Protein AF-A0A482Z342-F1 (afdb_monomer)

Nearest PDB structures (foldseek):
  3pet-assembly1_A  TM=2.523E-01  e=9.037E-02  Bacteroides fragilis NCTC 9343
  4dn7-assembly1_B  TM=2.722E-01  e=3.681E+00  Methanosarcina mazei Go1
  3lyc-assembly5_J  TM=3.122E-01  e=9.006E+00  Parabacteroides distasonis ATCC 8503

Structure (mmCIF, N/CA/C/O backbone):
data_AF-A0A482Z342-F1
#
_entry.id   AF-A0A482Z342-F1
#
loop_
_atom_site.group_PDB
_atom_site.id
_atom_site.type_symbol
_atom_site.label_atom_id
_atom_site.label_alt_id
_atom_site.label_comp_id
_atom_site.label_asym_id
_atom_site.label_entity_id
_atom_site.label_seq_id
_atom_site.pdbx_PDB_ins_code
_atom_site.Cartn_x
_atom_site.Cartn_y
_atom_site.Cartn_z
_atom_site.occupancy
_atom_site.B_iso_or_equiv
_atom_site.auth_seq_id
_atom_site.auth_comp_id
_atom_site.auth_asym_id
_atom_site.auth_atom_id
_atom_site.pdbx_PDB_model_num
ATOM 1 N N . MET A 1 1 ? 16.300 18.663 -6.434 1.00 47.38 1 MET A N 1
ATOM 2 C CA . MET A 1 1 ? 15.828 18.373 -5.062 1.00 47.38 1 MET A CA 1
ATOM 3 C C . MET A 1 1 ? 14.753 17.299 -5.183 1.00 47.38 1 MET A C 1
ATOM 5 O O . MET A 1 1 ? 13.806 17.528 -5.922 1.00 47.38 1 MET A O 1
ATOM 9 N N . SER A 1 2 ? 14.923 16.105 -4.606 1.00 55.31 2 SER A N 1
ATOM 10 C CA . SER A 1 2 ? 13.875 15.070 -4.674 1.00 55.31 2 SER A CA 1
ATOM 11 C C . SER A 1 2 ? 12.757 15.420 -3.688 1.00 55.31 2 SER A C 1
ATOM 13 O O . SER A 1 2 ? 13.080 15.711 -2.533 1.00 55.31 2 SER A 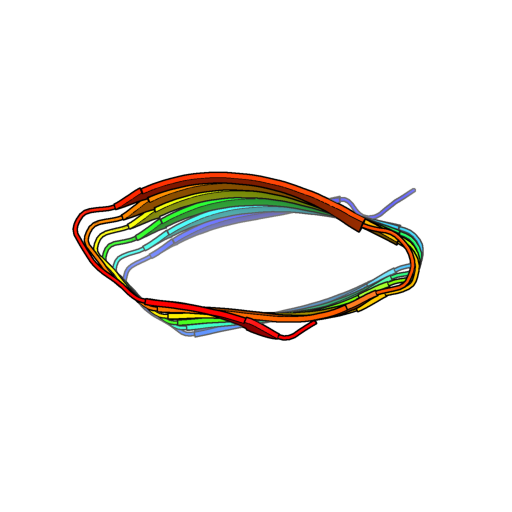O 1
ATOM 15 N N . PRO A 1 3 ? 11.475 15.403 -4.089 1.00 61.16 3 PRO A N 1
ATOM 16 C CA . PRO A 1 3 ? 10.383 15.628 -3.154 1.00 61.16 3 PRO A CA 1
ATOM 17 C C . PRO A 1 3 ? 10.401 14.548 -2.064 1.00 61.16 3 PRO A C 1
ATOM 19 O O . PRO A 1 3 ? 10.414 13.347 -2.352 1.00 61.16 3 PRO A O 1
ATOM 22 N N . LYS A 1 4 ? 10.431 14.992 -0.804 1.00 69.31 4 LYS A N 1
ATOM 23 C CA . LYS A 1 4 ? 10.265 14.137 0.372 1.00 69.31 4 LYS A CA 1
ATOM 24 C C . LYS A 1 4 ? 8.873 14.389 0.928 1.00 69.31 4 LYS A C 1
ATOM 26 O O . LYS A 1 4 ? 8.598 15.481 1.414 1.00 69.31 4 LYS A O 1
ATOM 31 N N . LEU A 1 5 ? 8.010 13.385 0.841 1.00 70.50 5 LEU A N 1
ATOM 32 C CA . LEU A 1 5 ? 6.695 13.427 1.466 1.00 70.50 5 LEU A CA 1
ATOM 33 C C . LEU A 1 5 ? 6.785 12.770 2.845 1.00 70.50 5 LEU A C 1
ATOM 35 O O . LEU A 1 5 ? 7.262 11.642 2.963 1.00 70.50 5 LEU A O 1
ATOM 39 N N . SER A 1 6 ? 6.325 13.468 3.877 1.00 77.75 6 SER A N 1
ATOM 40 C CA . SER A 1 6 ? 6.113 12.892 5.203 1.00 77.75 6 SER A CA 1
ATOM 41 C C . SER A 1 6 ? 4.663 13.123 5.584 1.00 77.75 6 SER A C 1
ATOM 43 O O . SER A 1 6 ? 4.236 14.273 5.649 1.00 77.75 6 SER A O 1
ATOM 45 N N . ILE A 1 7 ? 3.914 12.048 5.801 1.00 71.06 7 ILE A N 1
ATOM 46 C CA . ILE A 1 7 ? 2.535 12.113 6.290 1.00 71.06 7 ILE A CA 1
ATOM 47 C C . ILE A 1 7 ? 2.516 11.492 7.681 1.00 71.06 7 ILE A C 1
ATOM 49 O O . ILE A 1 7 ? 2.988 10.369 7.852 1.00 71.06 7 ILE A O 1
ATOM 53 N N . SER A 1 8 ? 1.969 12.235 8.641 1.00 75.12 8 SER A N 1
ATOM 54 C CA . SER A 1 8 ? 1.561 11.724 9.945 1.00 75.12 8 SER A CA 1
ATOM 55 C C . SER A 1 8 ? 0.093 12.072 10.127 1.00 75.12 8 SER A C 1
ATOM 57 O O . SER A 1 8 ? -0.254 13.246 10.006 1.00 75.12 8 SER A O 1
ATOM 59 N N . ASP A 1 9 ? -0.755 11.079 10.365 1.00 67.94 9 ASP A N 1
ATOM 60 C CA . ASP A 1 9 ? -2.189 11.289 10.566 1.00 67.94 9 ASP A CA 1
ATOM 61 C C . ASP A 1 9 ? -2.688 10.436 11.739 1.00 67.94 9 ASP A C 1
ATOM 63 O O . ASP A 1 9 ? -2.224 9.313 11.944 1.00 67.94 9 ASP A O 1
ATOM 67 N N . GLN A 1 10 ? -3.591 11.011 12.531 1.00 72.56 10 GLN A N 1
ATOM 68 C CA . GLN A 1 10 ? -4.232 10.379 13.683 1.00 72.56 10 GLN A CA 1
ATOM 69 C C . GLN A 1 10 ? -5.712 10.723 13.627 1.00 72.56 10 GLN A C 1
ATOM 71 O O . GLN A 1 10 ? -6.089 11.880 13.828 1.00 72.56 10 GLN A O 1
ATOM 76 N N . ARG A 1 11 ? -6.553 9.738 13.308 1.00 68.25 11 ARG A N 1
ATOM 77 C CA . ARG A 1 11 ? -7.991 9.974 13.163 1.00 68.25 11 ARG A CA 1
ATOM 78 C C . ARG A 1 11 ? -8.818 8.705 13.285 1.00 68.25 11 ARG A C 1
ATOM 80 O O . ARG A 1 11 ? -8.367 7.617 12.942 1.00 68.25 11 ARG A O 1
ATOM 87 N N . GLU A 1 12 ? -10.069 8.883 13.674 1.00 75.25 12 GLU A N 1
ATOM 88 C CA . GLU A 1 12 ? -11.097 7.850 13.619 1.00 75.25 12 GLU A CA 1
ATOM 89 C C . GLU A 1 12 ? -11.658 7.795 12.181 1.00 75.25 12 GLU A C 1
ATOM 91 O O . GLU A 1 12 ? -12.263 8.748 11.682 1.00 75.25 12 GLU A O 1
ATOM 96 N N . GLY A 1 13 ? -11.378 6.715 11.446 1.00 71.25 13 GLY A N 1
ATOM 97 C CA . GLY A 1 13 ? -11.907 6.489 10.097 1.00 71.25 13 GLY A CA 1
ATOM 98 C C . GLY A 1 13 ? -11.517 7.492 8.985 1.00 71.25 13 GLY A C 1
ATOM 99 O O . GLY A 1 13 ? -10.410 8.033 8.905 1.00 71.25 13 GLY A O 1
ATOM 100 N N . GLY A 1 14 ? -12.425 7.667 8.017 1.00 74.12 14 GLY A N 1
ATOM 101 C CA . GLY A 1 14 ? -12.293 8.589 6.876 1.00 74.12 14 GLY A CA 1
ATOM 102 C C . GLY A 1 14 ? -11.568 8.035 5.638 1.00 74.12 14 GLY A C 1
ATOM 103 O O . GLY A 1 14 ? -10.848 7.038 5.690 1.00 74.12 14 GLY A O 1
ATOM 104 N N . VAL A 1 15 ? -11.722 8.727 4.503 1.00 78.00 15 VAL A N 1
ATOM 105 C CA . VAL A 1 15 ? -11.102 8.361 3.214 1.00 78.00 15 VAL A CA 1
ATOM 106 C C . VAL A 1 15 ? -9.928 9.288 2.912 1.00 78.00 15 VAL A C 1
ATOM 108 O O . VAL A 1 15 ? -10.026 10.500 3.084 1.00 78.00 15 VAL A O 1
ATOM 111 N N . TYR A 1 16 ? -8.796 8.737 2.484 1.00 72.81 16 TYR A N 1
ATOM 112 C CA . TYR A 1 16 ? -7.642 9.509 2.039 1.00 72.81 16 TYR A CA 1
ATOM 113 C C . TYR A 1 16 ? -7.165 9.013 0.681 1.00 72.81 16 TYR A C 1
ATOM 115 O O . TYR A 1 16 ? -6.897 7.827 0.505 1.00 72.81 16 TYR A O 1
ATOM 123 N N . ASN A 1 17 ? -7.045 9.931 -0.274 1.00 80.06 17 ASN A N 1
ATOM 124 C CA . ASN A 1 17 ? -6.573 9.634 -1.618 1.00 80.06 17 ASN A CA 1
ATOM 125 C C . ASN A 1 17 ? -5.314 10.455 -1.889 1.00 80.06 17 ASN A C 1
ATOM 127 O O . ASN A 1 17 ? -5.333 11.676 -1.753 1.00 80.06 17 ASN A O 1
ATOM 131 N N . THR A 1 18 ? -4.228 9.798 -2.287 1.00 77.25 18 THR A N 1
ATOM 132 C CA . THR A 1 18 ? -2.985 10.467 -2.691 1.00 77.25 18 THR A CA 1
ATOM 133 C C . THR A 1 18 ? -2.618 10.108 -4.115 1.00 77.25 18 THR A C 1
ATOM 135 O O . THR A 1 18 ? -2.680 8.947 -4.517 1.00 77.25 18 THR A O 1
ATOM 138 N N . LYS A 1 19 ? -2.175 11.112 -4.872 1.00 81.19 19 LYS A N 1
ATOM 139 C CA . LYS A 1 19 ? -1.546 10.920 -6.175 1.00 81.19 19 LYS A CA 1
ATOM 140 C C . LYS A 1 19 ? -0.218 11.657 -6.205 1.00 81.19 19 LYS A C 1
ATOM 142 O O . LYS A 1 19 ? -0.170 12.844 -5.894 1.00 81.19 19 LYS A O 1
ATOM 147 N N . MET A 1 20 ? 0.847 10.966 -6.597 1.00 76.19 20 MET A N 1
ATOM 148 C CA . MET A 1 20 ? 2.176 11.562 -6.711 1.00 76.19 20 MET A CA 1
ATOM 149 C C . MET A 1 20 ? 2.856 11.171 -8.019 1.00 76.19 20 MET A C 1
ATOM 151 O O . MET A 1 20 ? 2.793 10.016 -8.437 1.00 76.19 20 MET A O 1
ATOM 155 N N . SER A 1 21 ? 3.529 12.144 -8.636 1.00 78.81 21 SER A N 1
ATOM 156 C CA . SER A 1 21 ? 4.359 11.944 -9.821 1.00 78.81 21 SER A CA 1
ATOM 157 C C . SER A 1 21 ? 5.681 12.692 -9.668 1.00 78.81 21 SER A C 1
ATOM 159 O O . SER A 1 21 ? 5.669 13.911 -9.508 1.00 78.81 21 SER A O 1
ATOM 161 N N . ALA A 1 22 ? 6.813 11.987 -9.706 1.00 72.62 22 ALA A N 1
ATOM 162 C CA . ALA A 1 22 ? 8.147 12.597 -9.696 1.00 72.62 22 ALA A CA 1
ATOM 163 C C . ALA A 1 22 ? 9.209 11.622 -10.221 1.00 72.62 22 ALA A C 1
ATOM 165 O O . ALA A 1 22 ? 9.021 10.417 -10.162 1.00 72.62 22 ALA A O 1
ATOM 166 N N . THR A 1 23 ? 10.372 12.111 -10.657 1.00 77.31 23 THR A N 1
ATOM 167 C CA . THR A 1 23 ? 11.497 11.239 -11.053 1.00 77.31 23 THR A CA 1
ATOM 168 C C . THR A 1 23 ? 11.961 10.351 -9.895 1.00 77.31 23 THR A C 1
ATOM 170 O O . THR A 1 23 ? 12.162 9.148 -10.051 1.00 77.31 23 THR A O 1
ATOM 173 N N . VAL A 1 24 ? 12.084 10.940 -8.702 1.00 75.94 24 VAL A N 1
ATOM 174 C CA . VAL A 1 24 ? 12.429 10.228 -7.469 1.00 75.94 24 VAL A CA 1
ATOM 175 C C . VAL A 1 24 ? 11.439 10.612 -6.387 1.00 75.94 24 VAL A C 1
ATOM 177 O O . VAL A 1 24 ? 11.321 11.791 -6.054 1.00 75.94 24 VAL A O 1
ATOM 180 N N . VAL A 1 25 ? 10.795 9.611 -5.797 1.00 76.75 25 VAL A N 1
ATOM 181 C CA . VAL A 1 25 ? 9.910 9.781 -4.645 1.00 76.75 25 VAL A CA 1
ATOM 182 C C . VAL A 1 25 ? 10.542 9.129 -3.426 1.00 76.75 25 VAL A C 1
ATOM 184 O O . VAL A 1 25 ? 10.921 7.957 -3.454 1.00 76.75 25 VAL A O 1
ATOM 187 N N . ALA A 1 26 ? 10.648 9.891 -2.340 1.00 77.44 26 ALA A N 1
ATOM 188 C CA . ALA A 1 26 ? 10.860 9.342 -1.009 1.00 77.44 26 ALA A CA 1
ATOM 189 C C . ALA A 1 26 ? 9.646 9.691 -0.150 1.00 77.44 26 ALA A C 1
ATOM 191 O O . ALA A 1 26 ? 9.338 10.871 0.032 1.00 77.44 26 ALA A O 1
ATOM 192 N N . SER A 1 27 ? 8.961 8.679 0.374 1.00 72.38 27 SER A N 1
ATOM 193 C CA . SER A 1 27 ? 7.809 8.891 1.245 1.00 72.38 27 SER A CA 1
ATOM 194 C C . SER A 1 27 ? 7.954 8.127 2.549 1.00 72.38 27 SER A C 1
ATOM 196 O O . SER A 1 27 ? 8.322 6.952 2.554 1.00 72.38 27 SER A O 1
ATOM 198 N N . SER A 1 28 ? 7.656 8.825 3.642 1.00 77.50 28 SER A N 1
ATOM 199 C CA . SER A 1 28 ? 7.456 8.242 4.962 1.00 77.50 28 SER A CA 1
ATOM 200 C C . SER A 1 28 ? 6.006 8.459 5.360 1.00 77.50 28 SER A C 1
ATOM 202 O O . SER A 1 28 ? 5.532 9.595 5.341 1.00 77.50 28 SER A O 1
ATOM 204 N N . ILE A 1 29 ? 5.303 7.387 5.691 1.00 70.56 29 ILE A N 1
ATOM 205 C CA . ILE A 1 29 ? 3.917 7.450 6.152 1.00 70.56 29 ILE A CA 1
ATOM 206 C C . ILE A 1 29 ? 3.881 6.822 7.536 1.00 70.56 29 ILE A C 1
ATOM 208 O O . ILE A 1 29 ? 4.320 5.687 7.689 1.00 70.56 29 ILE A O 1
ATOM 212 N N . SER A 1 30 ? 3.396 7.578 8.515 1.00 74.38 30 SER A N 1
ATOM 213 C CA . SER A 1 30 ? 3.034 7.076 9.835 1.00 74.38 30 SER A CA 1
ATOM 214 C C . SER A 1 30 ? 1.545 7.327 10.021 1.00 74.38 30 SER A C 1
ATOM 216 O O . SER A 1 30 ? 1.123 8.479 9.990 1.00 74.38 30 SER A O 1
ATOM 218 N N . ASP A 1 31 ? 0.738 6.286 10.150 1.00 68.19 31 ASP A N 1
ATOM 219 C CA . ASP A 1 31 ? -0.713 6.441 10.298 1.00 68.19 31 ASP A CA 1
ATOM 220 C C . ASP A 1 31 ? -1.192 5.647 11.514 1.00 68.19 31 ASP A C 1
ATOM 222 O O . ASP A 1 31 ? -0.728 4.530 11.746 1.00 68.19 31 ASP A O 1
ATOM 226 N N . GLN A 1 32 ? -2.067 6.251 12.319 1.00 71.94 32 GLN A N 1
ATOM 227 C CA . GLN A 1 32 ? -2.703 5.592 13.461 1.00 71.94 32 GLN A CA 1
ATOM 228 C C . GLN A 1 32 ? -4.208 5.842 13.421 1.00 71.94 32 GLN A C 1
ATOM 230 O O . GLN A 1 32 ? -4.643 6.989 13.559 1.00 71.94 32 GLN A O 1
ATOM 235 N N . ARG A 1 33 ? -5.008 4.793 13.188 1.00 69.81 33 ARG A N 1
ATOM 236 C CA . ARG A 1 33 ? -6.463 4.939 12.999 1.00 69.81 33 ARG A CA 1
ATOM 237 C C . ARG A 1 33 ? -7.286 3.741 13.437 1.00 69.81 33 ARG A C 1
ATOM 239 O O . ARG A 1 33 ? -6.962 2.606 13.101 1.00 69.81 33 ARG A O 1
ATOM 246 N N . GLU A 1 34 ? -8.463 4.017 13.976 1.00 72.75 34 GLU A N 1
ATOM 247 C CA . GLU A 1 34 ? -9.591 3.079 13.997 1.00 72.75 34 GLU A CA 1
ATOM 248 C C . GLU A 1 34 ? -10.249 3.056 12.600 1.00 72.75 34 GLU A C 1
ATOM 250 O O . GLU A 1 34 ? -11.248 3.718 12.321 1.00 72.75 34 GLU A O 1
ATOM 255 N N . GLY A 1 35 ? -9.626 2.364 11.641 1.00 72.50 35 GLY A N 1
ATOM 256 C CA . GLY A 1 35 ? -10.223 2.108 10.324 1.00 72.50 35 GLY A CA 1
ATOM 257 C C . GLY A 1 35 ? -10.014 3.174 9.232 1.00 72.50 35 GLY A C 1
ATOM 258 O O . GLY A 1 35 ? -9.028 3.915 9.192 1.00 72.50 35 GLY A O 1
ATOM 259 N N . GLY A 1 36 ? -10.934 3.196 8.259 1.00 75.12 36 GLY A N 1
ATOM 260 C CA . GLY A 1 36 ? -10.911 4.093 7.094 1.00 75.12 36 GLY A CA 1
ATOM 261 C C . GLY A 1 36 ? -10.342 3.480 5.807 1.00 75.12 36 GLY A C 1
ATOM 262 O O . GLY A 1 36 ? -9.927 2.322 5.768 1.00 75.12 36 GLY A O 1
ATOM 263 N N . VAL A 1 37 ? -10.348 4.267 4.728 1.00 78.06 37 VAL A N 1
ATOM 264 C CA . VAL A 1 37 ? -9.866 3.843 3.401 1.00 78.06 37 VAL A CA 1
ATOM 265 C C . VAL A 1 37 ? -8.721 4.737 2.958 1.00 78.06 37 VAL A C 1
ATOM 267 O O . VAL A 1 37 ? -8.849 5.961 2.940 1.00 78.06 37 VAL A O 1
ATOM 270 N N . TYR A 1 38 ? -7.608 4.133 2.569 1.00 75.94 38 TYR A N 1
ATOM 271 C CA . TYR A 1 38 ? -6.472 4.826 1.984 1.00 75.94 38 TYR A CA 1
ATOM 272 C C . TYR A 1 38 ? -6.225 4.302 0.573 1.00 75.94 38 TYR A C 1
ATOM 274 O O . TYR A 1 38 ? -5.989 3.110 0.383 1.00 75.94 38 TYR A O 1
ATOM 282 N N . ASN A 1 39 ? -6.242 5.194 -0.414 1.00 80.12 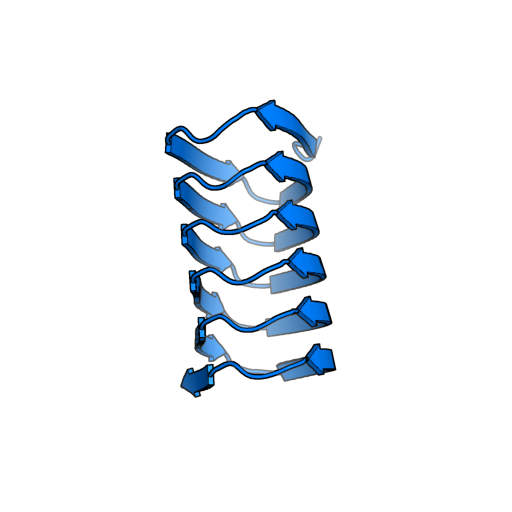39 ASN A N 1
ATOM 283 C CA . ASN A 1 39 ? -5.849 4.874 -1.780 1.00 80.12 39 ASN A CA 1
ATOM 284 C C . ASN A 1 39 ? -4.646 5.724 -2.187 1.00 80.12 39 ASN A C 1
ATOM 286 O O . ASN A 1 39 ? -4.656 6.949 -2.033 1.00 80.12 39 ASN A O 1
ATOM 290 N N . SER A 1 40 ? -3.625 5.095 -2.758 1.00 78.75 40 SER A N 1
ATOM 291 C CA . SER A 1 40 ? -2.448 5.797 -3.264 1.00 78.75 40 SER A CA 1
ATOM 292 C C . SER A 1 40 ? -2.053 5.336 -4.653 1.00 78.75 40 SER A C 1
ATOM 294 O O . SER A 1 40 ? -1.985 4.141 -4.944 1.00 78.75 40 SER A O 1
ATOM 296 N N . ILE A 1 41 ? -1.781 6.317 -5.512 1.00 81.62 41 ILE A N 1
ATOM 297 C CA . ILE A 1 41 ? -1.239 6.122 -6.853 1.00 81.62 41 ILE A CA 1
ATOM 298 C C . ILE A 1 41 ? 0.091 6.855 -6.941 1.00 81.62 41 ILE A C 1
ATOM 300 O O . ILE A 1 41 ? 0.153 8.078 -6.771 1.00 81.62 41 ILE A O 1
ATOM 304 N N . ILE A 1 42 ? 1.153 6.114 -7.249 1.00 78.75 42 ILE A N 1
ATOM 305 C CA . ILE A 1 42 ? 2.503 6.670 -7.330 1.00 78.75 42 ILE A CA 1
ATOM 306 C C . ILE A 1 42 ? 3.145 6.305 -8.660 1.00 78.75 42 ILE A C 1
ATOM 308 O O . ILE A 1 42 ? 3.238 5.132 -9.020 1.00 78.75 42 ILE A O 1
ATOM 312 N N . VAL A 1 43 ? 3.603 7.329 -9.375 1.00 82.12 43 VAL A N 1
ATOM 313 C CA . VAL A 1 43 ? 4.310 7.201 -10.649 1.00 82.12 43 VAL A CA 1
ATOM 314 C C . VAL A 1 43 ? 5.691 7.829 -10.494 1.00 82.12 43 VAL A C 1
ATOM 316 O O . VAL A 1 43 ? 5.810 9.034 -10.278 1.00 82.12 43 VAL A O 1
ATOM 319 N N . ALA A 1 44 ? 6.743 7.018 -10.561 1.00 79.06 44 ALA A N 1
ATOM 320 C CA . ALA A 1 44 ? 8.113 7.512 -10.443 1.00 79.06 44 ALA A CA 1
ATOM 321 C C . ALA A 1 44 ? 9.129 6.574 -11.084 1.00 79.06 44 ALA A C 1
ATOM 323 O O . ALA A 1 44 ? 8.891 5.378 -11.152 1.00 79.06 44 ALA A O 1
ATOM 324 N N . GLU A 1 45 ? 10.296 7.067 -11.497 1.00 79.75 45 GLU A N 1
ATOM 325 C CA . GLU A 1 45 ? 11.364 6.170 -11.965 1.00 79.75 45 GLU A CA 1
ATOM 326 C C . GLU A 1 45 ? 11.956 5.374 -10.798 1.00 79.75 45 GLU A C 1
ATOM 328 O O . GLU A 1 45 ? 12.149 4.157 -10.889 1.00 79.75 45 GLU A O 1
ATOM 333 N N . VAL A 1 46 ? 12.200 6.060 -9.676 1.00 79.19 46 VAL A N 1
ATOM 334 C CA . VAL A 1 46 ? 12.695 5.461 -8.435 1.00 79.19 46 VAL A CA 1
ATOM 335 C C . VAL A 1 46 ? 11.793 5.844 -7.271 1.00 79.19 46 VAL A C 1
ATOM 337 O O . VAL A 1 46 ? 11.653 7.022 -6.943 1.00 79.19 46 VAL A O 1
ATOM 340 N N . SER A 1 47 ? 11.266 4.837 -6.577 1.00 74.69 47 SER A N 1
ATOM 341 C CA . SER A 1 47 ? 10.451 5.045 -5.380 1.00 74.69 47 SER A CA 1
ATOM 342 C C . SER A 1 47 ? 11.067 4.405 -4.140 1.00 74.69 47 SER A C 1
ATOM 344 O O . SER A 1 47 ? 11.503 3.250 -4.164 1.00 74.69 47 SER A O 1
ATOM 346 N N . ARG A 1 48 ? 11.076 5.152 -3.033 1.00 80.06 48 ARG A N 1
ATOM 347 C CA . ARG A 1 48 ? 11.452 4.669 -1.701 1.00 80.06 48 ARG A CA 1
ATOM 348 C C . ARG A 1 48 ? 10.323 4.931 -0.716 1.00 80.06 48 ARG A C 1
ATOM 350 O O . ARG A 1 48 ? 9.957 6.086 -0.506 1.00 80.06 48 ARG A O 1
ATOM 357 N N . PHE A 1 49 ? 9.830 3.867 -0.097 1.00 74.12 49 PHE A N 1
ATOM 358 C CA . PHE A 1 49 ? 8.743 3.927 0.873 1.00 74.12 49 PHE A CA 1
ATOM 359 C C . PHE A 1 49 ? 9.188 3.393 2.222 1.00 74.12 49 PHE A C 1
ATOM 361 O O . PHE A 1 49 ? 9.753 2.303 2.299 1.00 74.12 49 PHE A O 1
ATOM 368 N N . SER A 1 50 ? 8.888 4.161 3.263 1.00 79.56 50 SER A N 1
ATOM 369 C CA . SER A 1 50 ? 8.834 3.690 4.640 1.00 79.56 50 SER A CA 1
ATOM 370 C C . SER A 1 50 ? 7.413 3.899 5.135 1.00 79.56 50 SER A C 1
ATOM 372 O O . SER A 1 50 ? 6.926 5.029 5.136 1.00 79.56 50 SER A O 1
ATOM 374 N N . ILE A 1 51 ? 6.729 2.828 5.506 1.00 71.38 51 ILE A N 1
ATOM 375 C CA . ILE A 1 51 ? 5.354 2.892 5.996 1.00 71.38 51 ILE A CA 1
ATOM 376 C C . ILE A 1 51 ? 5.344 2.259 7.379 1.00 71.38 51 ILE A C 1
ATOM 378 O O . ILE A 1 51 ? 5.785 1.123 7.524 1.00 71.38 51 ILE A O 1
ATOM 382 N N . SER A 1 52 ? 4.875 3.011 8.366 1.00 75.56 52 SER A N 1
ATOM 383 C CA . SER A 1 52 ? 4.528 2.514 9.689 1.00 75.56 52 SER A CA 1
ATOM 384 C C . SER A 1 52 ? 3.034 2.729 9.872 1.00 75.56 52 SER A C 1
ATOM 386 O O . SER A 1 52 ? 2.566 3.859 9.748 1.00 75.56 52 SER A O 1
ATOM 388 N N . ASP A 1 53 ? 2.274 1.674 10.112 1.00 68.31 53 ASP A N 1
ATOM 389 C CA . ASP A 1 53 ? 0.823 1.784 10.262 1.00 68.31 53 ASP A CA 1
ATOM 390 C C . ASP A 1 53 ? 0.373 1.015 11.508 1.00 68.31 53 ASP A C 1
ATOM 392 O O . ASP A 1 53 ? 0.869 -0.081 11.770 1.00 68.31 53 ASP A O 1
ATOM 396 N N . GLN A 1 54 ? -0.504 1.623 12.308 1.00 71.75 54 GLN A N 1
ATOM 397 C CA . GLN A 1 54 ? -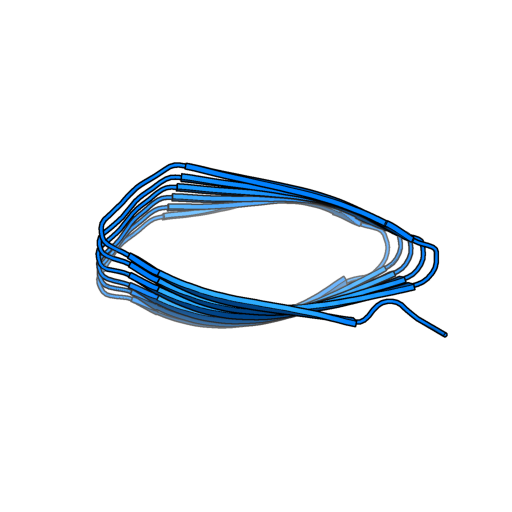1.115 0.986 13.477 1.00 71.75 54 GLN A CA 1
ATOM 398 C C . GLN A 1 54 ? -2.627 1.201 13.446 1.00 71.75 54 GLN A C 1
ATOM 400 O O . GLN A 1 54 ? -3.089 2.341 13.546 1.00 71.75 54 GLN A O 1
ATOM 405 N N . ARG A 1 55 ? -3.416 0.134 13.276 1.00 70.50 55 ARG A N 1
ATOM 406 C CA . ARG A 1 55 ? -4.878 0.266 13.127 1.00 70.50 55 ARG A CA 1
ATOM 407 C C . ARG A 1 55 ? -5.674 -0.902 13.669 1.00 70.50 55 ARG A C 1
ATOM 409 O O . ARG A 1 55 ? -5.294 -2.044 13.471 1.00 70.50 55 ARG A O 1
ATOM 416 N N . GLU A 1 56 ? -6.884 -0.625 14.133 1.00 72.38 56 GLU A N 1
ATOM 417 C CA . GLU A 1 56 ? -7.900 -1.659 14.389 1.00 72.38 56 GLU A CA 1
ATOM 418 C C . GLU A 1 56 ? -8.637 -2.122 13.110 1.00 72.38 56 GLU A C 1
ATOM 420 O O . GLU A 1 56 ? -9.562 -2.923 13.157 1.00 72.38 56 GLU A O 1
ATOM 425 N N . GLY A 1 57 ? -8.258 -1.629 11.919 1.00 72.06 57 GLY A N 1
ATOM 426 C CA . GLY A 1 57 ? -8.835 -2.095 10.652 1.00 72.06 57 GLY A CA 1
ATOM 427 C C . GLY A 1 57 ? -8.683 -1.134 9.469 1.00 72.06 57 GLY A C 1
ATOM 428 O O . GLY A 1 57 ? -7.838 -0.237 9.456 1.00 72.06 57 GLY A O 1
ATOM 429 N N . GLY A 1 58 ? -9.525 -1.313 8.444 1.00 74.94 58 GLY A N 1
ATOM 430 C CA . GLY A 1 58 ? -9.594 -0.449 7.256 1.00 74.94 58 GLY A CA 1
ATOM 431 C C . GLY A 1 58 ? -9.086 -1.088 5.961 1.00 74.94 58 GLY A C 1
ATOM 432 O O . GLY A 1 58 ? -8.687 -2.252 5.927 1.00 74.94 58 GLY A O 1
ATOM 433 N N . VAL A 1 59 ? -9.134 -0.321 4.870 1.00 77.56 59 VAL A N 1
ATOM 434 C CA . VAL A 1 59 ? -8.735 -0.772 3.528 1.00 77.56 59 VAL A CA 1
ATOM 435 C C . VAL A 1 59 ? -7.617 0.107 2.992 1.00 77.56 59 VAL A C 1
ATOM 437 O O . VAL A 1 59 ? -7.738 1.330 2.964 1.00 77.56 59 VAL A O 1
ATOM 440 N N . TYR A 1 60 ? -6.544 -0.516 2.523 1.00 75.44 60 TYR A N 1
ATOM 441 C CA . TYR A 1 60 ? -5.408 0.170 1.933 1.00 75.44 60 TYR A CA 1
ATOM 442 C C . TYR A 1 60 ? -5.150 -0.365 0.528 1.00 75.44 60 TYR A C 1
ATOM 444 O O . TYR A 1 60 ? -4.833 -1.539 0.351 1.00 75.44 60 TYR A O 1
ATOM 452 N N . ASN A 1 61 ? -5.270 0.502 -0.471 1.00 80.19 61 ASN A N 1
ATOM 453 C CA . ASN A 1 61 ? -4.980 0.177 -1.860 1.00 80.19 61 ASN A CA 1
ATOM 454 C C . ASN A 1 61 ? -3.813 1.031 -2.344 1.00 80.19 61 ASN A C 1
ATOM 456 O O . ASN A 1 61 ? -3.911 2.258 -2.393 1.00 80.19 61 ASN A O 1
ATOM 460 N N . THR A 1 62 ? -2.729 0.387 -2.764 1.00 77.31 62 THR A N 1
ATOM 461 C CA . THR A 1 62 ? -1.597 1.082 -3.378 1.00 77.31 62 THR A CA 1
ATOM 462 C C . THR A 1 62 ? -1.310 0.536 -4.756 1.00 77.31 62 THR A C 1
ATOM 464 O O . THR A 1 62 ? -1.061 -0.656 -4.938 1.00 77.31 62 THR A O 1
ATOM 467 N N . PHE A 1 63 ? -1.279 1.453 -5.717 1.00 80.94 63 PHE A N 1
ATOM 468 C CA . PHE A 1 63 ? -0.822 1.206 -7.069 1.00 80.94 63 PHE A CA 1
ATOM 469 C C . PHE A 1 63 ? 0.462 1.989 -7.330 1.00 80.94 63 PHE A C 1
ATOM 471 O O . PHE A 1 63 ? 0.546 3.195 -7.082 1.00 80.94 63 PHE A O 1
ATOM 478 N N . THR A 1 64 ? 1.496 1.306 -7.810 1.00 77.00 64 THR A N 1
ATOM 479 C CA . THR A 1 64 ? 2.780 1.949 -8.105 1.00 77.00 64 THR A CA 1
ATOM 480 C C . THR A 1 64 ? 3.324 1.530 -9.459 1.00 77.00 64 THR A C 1
ATOM 482 O O . THR A 1 64 ? 3.570 0.345 -9.682 1.00 77.00 64 THR A O 1
ATOM 485 N N . ILE A 1 65 ? 3.633 2.519 -10.294 1.00 79.94 65 ILE A N 1
ATOM 486 C CA . ILE A 1 65 ? 4.397 2.344 -11.531 1.00 79.94 65 ILE A CA 1
ATOM 487 C C . ILE A 1 65 ? 5.800 2.889 -11.281 1.00 79.94 65 ILE A C 1
ATOM 489 O O . ILE A 1 65 ? 5.970 4.089 -11.030 1.00 79.94 65 ILE A O 1
ATOM 493 N N . SER A 1 66 ? 6.812 2.016 -11.291 1.00 74.50 66 SER A N 1
ATOM 494 C CA . SER A 1 66 ? 8.207 2.457 -11.180 1.00 74.50 66 SER A CA 1
ATOM 495 C C . SER A 1 66 ? 9.227 1.456 -11.704 1.00 74.50 66 SER A C 1
ATOM 497 O O . SER A 1 66 ? 9.097 0.256 -11.480 1.00 74.50 66 SER A O 1
ATOM 499 N N . ASN A 1 67 ? 10.329 1.956 -12.267 1.00 77.06 67 ASN A N 1
ATOM 500 C CA . ASN A 1 67 ? 11.440 1.111 -12.721 1.00 77.06 67 ASN A CA 1
ATOM 501 C C . ASN A 1 67 ? 12.147 0.430 -11.539 1.00 77.06 67 ASN A C 1
ATOM 503 O O . ASN A 1 67 ? 12.496 -0.751 -11.610 1.00 77.06 67 ASN A O 1
ATOM 507 N N . LYS A 1 68 ? 12.326 1.156 -10.426 1.00 76.25 68 LYS A N 1
ATOM 508 C CA . LYS A 1 68 ? 12.949 0.640 -9.201 1.00 76.25 68 LYS A CA 1
ATOM 509 C C . LYS A 1 68 ? 12.163 1.034 -7.964 1.00 76.25 68 LYS A C 1
ATOM 511 O O . LYS A 1 68 ? 11.925 2.218 -7.729 1.00 76.25 68 LYS A O 1
ATOM 516 N N . VAL A 1 69 ? 11.855 0.053 -7.116 1.00 70.50 69 VAL A N 1
ATOM 517 C CA . VAL A 1 69 ? 11.209 0.317 -5.826 1.00 70.50 69 VAL A CA 1
ATOM 518 C C . VAL A 1 69 ? 11.905 -0.367 -4.664 1.00 70.50 69 VAL A C 1
ATOM 520 O O . VAL A 1 69 ? 12.221 -1.557 -4.718 1.00 70.50 69 VAL A O 1
ATOM 523 N N . ILE A 1 70 ? 12.089 0.407 -3.594 1.00 76.81 70 ILE A N 1
ATOM 524 C CA . ILE A 1 70 ? 12.475 -0.072 -2.270 1.00 76.81 70 ILE A CA 1
ATOM 525 C C . ILE A 1 70 ? 11.328 0.242 -1.313 1.00 76.81 70 ILE A C 1
ATOM 527 O O . ILE A 1 70 ? 10.956 1.404 -1.151 1.00 76.81 70 ILE A O 1
ATOM 531 N N . ILE A 1 71 ? 10.770 -0.791 -0.692 1.00 70.81 71 ILE A N 1
ATOM 532 C CA . ILE A 1 71 ? 9.692 -0.668 0.291 1.00 70.81 71 ILE A CA 1
ATOM 533 C C . ILE A 1 71 ? 10.158 -1.257 1.618 1.00 70.81 71 ILE A C 1
ATOM 535 O O . ILE A 1 71 ? 10.653 -2.384 1.648 1.00 70.81 71 ILE A O 1
ATOM 539 N N . SER A 1 72 ? 9.960 -0.501 2.693 1.00 77.50 72 SER A N 1
ATOM 540 C CA . SER A 1 72 ? 9.967 -0.986 4.068 1.00 77.50 72 SER A CA 1
ATOM 541 C C . SER A 1 72 ? 8.589 -0.734 4.668 1.00 77.50 72 SER A C 1
ATOM 543 O O . SER A 1 72 ? 8.127 0.408 4.662 1.00 77.50 72 SER A O 1
ATOM 545 N N . ILE A 1 73 ? 7.930 -1.784 5.147 1.00 67.75 73 ILE A N 1
ATOM 546 C CA . ILE A 1 73 ? 6.632 -1.693 5.821 1.00 67.75 73 ILE A CA 1
ATOM 547 C C . ILE A 1 73 ? 6.777 -2.306 7.209 1.00 67.75 73 ILE A C 1
ATOM 549 O O . ILE A 1 73 ? 7.263 -3.431 7.323 1.00 67.75 73 ILE A O 1
ATOM 553 N N . SER A 1 74 ? 6.339 -1.568 8.221 1.00 74.38 74 SER A N 1
ATOM 554 C CA . SER A 1 74 ? 6.078 -2.064 9.567 1.00 74.38 74 SER A CA 1
ATOM 555 C C . SER A 1 74 ? 4.600 -1.845 9.860 1.00 74.38 74 SER A C 1
ATOM 557 O O . SER A 1 74 ? 4.127 -0.712 9.794 1.00 74.38 74 SER A O 1
ATOM 559 N N . ASP A 1 75 ? 3.862 -2.909 10.130 1.00 67.06 75 ASP A N 1
ATOM 560 C CA . ASP A 1 75 ? 2.410 -2.843 10.286 1.00 67.06 75 ASP A CA 1
ATOM 561 C C . ASP A 1 75 ? 1.981 -3.586 11.555 1.00 67.06 75 ASP A C 1
ATOM 563 O O . ASP A 1 75 ? 2.50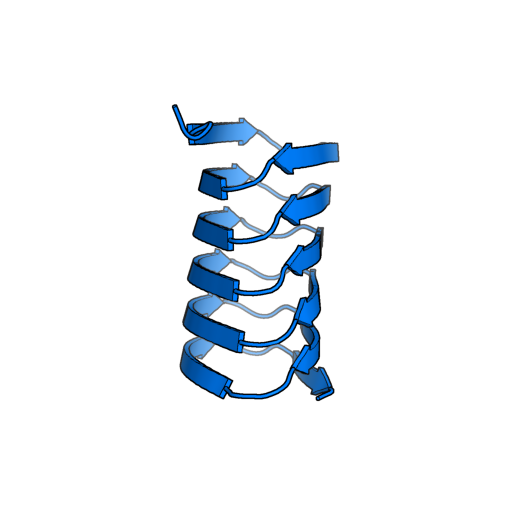1 -4.667 11.839 1.00 67.06 75 ASP A O 1
ATOM 567 N N . GLN A 1 76 ? 1.086 -2.982 12.341 1.00 70.31 76 GLN A N 1
ATOM 568 C CA . GLN A 1 76 ? 0.487 -3.596 13.531 1.00 70.31 76 GLN A CA 1
ATOM 569 C C . GLN A 1 76 ? -1.030 -3.400 13.507 1.00 70.31 76 GLN A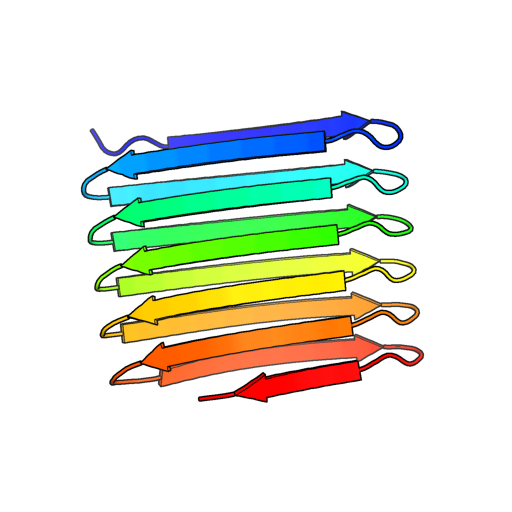 C 1
ATOM 571 O O . GLN A 1 76 ? -1.490 -2.257 13.562 1.00 70.31 76 GLN A O 1
ATOM 576 N N . ARG A 1 77 ? -1.825 -4.476 13.400 1.00 69.44 77 ARG A N 1
ATOM 577 C CA . ARG A 1 77 ? -3.288 -4.333 13.264 1.00 69.44 77 ARG A CA 1
ATOM 578 C C . ARG A 1 77 ? -4.150 -5.419 13.889 1.00 69.44 77 ARG A C 1
ATOM 580 O O . ARG A 1 77 ? -3.811 -6.589 13.808 1.00 69.44 77 ARG A O 1
ATOM 587 N N . GLU A 1 78 ? -5.365 -5.051 14.282 1.00 72.62 78 GLU A N 1
ATOM 588 C CA . GLU A 1 78 ? -6.490 -5.980 14.501 1.00 72.62 78 GLU A CA 1
ATOM 589 C C . GLU A 1 78 ? -7.322 -6.163 13.205 1.00 72.62 78 GLU A C 1
ATOM 591 O O . GLU A 1 78 ? -8.535 -5.987 13.166 1.00 72.62 78 GLU A O 1
ATOM 596 N N . GLY A 1 79 ? -6.665 -6.465 12.074 1.00 70.81 79 GLY A N 1
ATOM 597 C CA . GLY A 1 79 ? -7.343 -6.801 10.810 1.00 70.81 79 GLY A CA 1
ATOM 598 C C . GLY A 1 79 ? -7.330 -5.736 9.697 1.00 70.81 79 GLY A C 1
ATOM 599 O O . GLY A 1 79 ? -6.489 -4.838 9.648 1.00 70.81 79 GLY A O 1
ATOM 600 N N . GLY A 1 80 ? -8.235 -5.886 8.717 1.00 74.00 80 GLY A N 1
ATOM 601 C CA . GLY A 1 80 ? -8.339 -5.030 7.519 1.00 74.00 80 GLY A CA 1
ATOM 602 C C . GLY A 1 80 ? -7.856 -5.670 6.209 1.00 74.00 80 GLY A C 1
ATOM 603 O O . GLY A 1 80 ? -7.468 -6.838 6.169 1.00 74.00 80 GLY A O 1
ATOM 604 N N . VAL A 1 81 ? -7.912 -4.912 5.108 1.00 75.94 81 VAL A N 1
ATOM 605 C CA . VAL A 1 81 ? -7.553 -5.380 3.755 1.00 75.94 81 VAL A CA 1
ATOM 606 C C . VAL A 1 81 ? -6.444 -4.518 3.164 1.00 75.94 81 VAL A C 1
ATOM 608 O O . VAL A 1 81 ? -6.569 -3.297 3.087 1.00 75.94 81 VAL A O 1
ATOM 611 N N . TYR A 1 82 ? -5.377 -5.157 2.695 1.00 73.69 82 TYR A N 1
ATOM 612 C CA . TYR A 1 82 ? -4.241 -4.509 2.054 1.00 73.69 82 TYR A CA 1
ATOM 613 C C . TYR A 1 82 ? -4.064 -5.047 0.637 1.00 73.69 82 TYR A C 1
ATOM 615 O O . TYR A 1 82 ? -3.783 -6.225 0.446 1.00 73.69 82 TYR A O 1
ATOM 623 N N . ASN A 1 83 ? -4.211 -4.181 -0.360 1.00 77.00 83 ASN A N 1
ATOM 624 C CA . ASN A 1 83 ? -4.002 -4.511 -1.761 1.00 77.00 83 ASN A CA 1
ATOM 625 C C . ASN A 1 83 ? -2.824 -3.699 -2.295 1.00 77.00 83 ASN A C 1
ATOM 627 O O . ASN A 1 83 ? -2.884 -2.469 -2.379 1.00 77.00 83 ASN A O 1
ATOM 631 N N . VAL A 1 84 ? -1.759 -4.382 -2.704 1.00 74.75 84 VAL A N 1
ATOM 632 C CA . VAL A 1 84 ? -0.640 -3.762 -3.418 1.00 74.75 84 VAL A CA 1
ATOM 633 C C . VAL A 1 84 ? -0.597 -4.304 -4.816 1.00 74.75 84 VAL A C 1
ATOM 635 O O . VAL A 1 84 ? -0.443 -5.503 -5.013 1.00 74.75 84 VAL A O 1
ATOM 638 N N . THR A 1 85 ? -0.661 -3.403 -5.786 1.00 77.38 85 THR A N 1
ATOM 639 C CA . THR A 1 85 ? -0.392 -3.726 -7.182 1.00 77.38 85 THR A CA 1
ATOM 640 C C . THR A 1 85 ? 0.779 -2.895 -7.684 1.00 77.38 85 THR A C 1
ATOM 642 O O . THR A 1 85 ? 0.873 -1.694 -7.414 1.00 77.38 85 THR A O 1
ATOM 645 N N . SER A 1 86 ? 1.710 -3.521 -8.402 1.00 70.50 86 SER A N 1
ATOM 646 C CA . SER A 1 86 ? 2.828 -2.785 -8.987 1.00 70.50 86 SER A CA 1
ATOM 647 C C . SER A 1 86 ? 3.317 -3.323 -10.321 1.00 70.50 86 SER A C 1
ATOM 649 O O . SER A 1 86 ? 3.496 -4.525 -10.460 1.00 70.50 86 SER A O 1
ATOM 651 N N . GLU A 1 87 ? 3.647 -2.426 -11.245 1.00 71.75 87 GLU A N 1
ATOM 652 C CA . GLU A 1 87 ? 4.320 -2.747 -12.511 1.00 71.75 87 GLU A CA 1
ATOM 653 C C . GLU A 1 87 ? 5.768 -2.253 -12.439 1.00 71.75 87 GLU A C 1
ATOM 655 O O . GLU A 1 87 ? 5.999 -1.057 -12.209 1.00 71.75 87 GLU A O 1
ATOM 660 N N . ARG A 1 88 ? 6.750 -3.173 -12.497 1.00 69.44 88 ARG A N 1
ATOM 661 C CA . ARG A 1 88 ? 8.142 -2.847 -12.137 1.00 69.44 88 ARG A CA 1
ATOM 662 C C . ARG A 1 88 ? 9.196 -3.615 -12.924 1.00 69.44 88 ARG A C 1
ATOM 664 O O . ARG A 1 88 ? 9.005 -4.761 -13.301 1.00 69.44 88 ARG A O 1
ATOM 671 N N . THR A 1 89 ? 10.379 -3.018 -13.064 1.00 57.34 89 THR A N 1
ATOM 672 C CA . THR A 1 89 ? 11.574 -3.757 -13.496 1.00 57.34 89 THR A CA 1
ATOM 673 C C . THR A 1 89 ? 12.244 -4.413 -12.292 1.00 57.34 89 THR A C 1
ATOM 675 O O . THR A 1 89 ? 12.386 -5.621 -12.295 1.00 57.34 89 THR A O 1
ATOM 678 N N . LEU A 1 90 ? 12.571 -3.678 -11.217 1.00 57.88 90 LEU A N 1
ATOM 679 C CA . LEU A 1 90 ? 13.282 -4.216 -10.041 1.00 57.88 90 LEU A CA 1
ATOM 680 C C . LEU A 1 90 ? 12.587 -3.882 -8.714 1.00 57.88 90 LEU A C 1
ATOM 682 O O . LEU A 1 90 ? 12.293 -2.715 -8.425 1.00 57.88 90 LEU A O 1
ATOM 686 N N . ARG A 1 91 ? 12.402 -4.895 -7.853 1.00 65.56 91 ARG A N 1
ATOM 687 C CA . ARG A 1 91 ? 11.749 -4.740 -6.541 1.00 65.56 91 ARG A CA 1
ATOM 688 C C . ARG A 1 91 ? 12.609 -5.275 -5.395 1.00 65.56 91 ARG A C 1
ATOM 690 O O . ARG A 1 91 ? 13.002 -6.440 -5.399 1.00 65.56 91 ARG A O 1
ATOM 697 N N . ARG A 1 92 ? 12.824 -4.434 -4.373 1.00 66.75 92 ARG A N 1
ATOM 698 C CA . ARG A 1 92 ? 13.269 -4.868 -3.041 1.00 66.75 92 ARG A CA 1
ATOM 699 C C . ARG A 1 92 ? 12.223 -4.510 -1.992 1.00 66.75 92 ARG A C 1
ATOM 701 O O . ARG A 1 92 ? 11.757 -3.371 -1.943 1.00 66.75 92 ARG A O 1
ATOM 708 N N . SER A 1 93 ? 11.834 -5.467 -1.162 1.00 65.00 93 SER A N 1
ATOM 709 C CA . SER A 1 93 ? 10.839 -5.228 -0.113 1.00 65.00 93 SER A CA 1
ATOM 710 C C . SER A 1 93 ? 11.229 -5.903 1.192 1.00 65.00 93 SER A C 1
ATOM 712 O O . SER A 1 93 ? 11.675 -7.046 1.186 1.00 65.00 93 SER A O 1
ATOM 714 N N . SER A 1 94 ? 11.061 -5.172 2.289 1.00 72.12 94 SER A N 1
ATOM 715 C CA . SER A 1 94 ? 11.108 -5.689 3.651 1.00 72.12 94 SER A CA 1
ATOM 716 C C . SER A 1 94 ? 9.769 -5.390 4.303 1.00 72.12 94 SER A C 1
ATOM 718 O O . SER A 1 94 ? 9.330 -4.239 4.294 1.00 72.12 94 SER A O 1
ATOM 720 N N . ILE A 1 95 ? 9.109 -6.414 4.821 1.00 65.19 95 ILE A N 1
ATOM 721 C CA . ILE A 1 95 ? 7.820 -6.284 5.494 1.00 65.19 95 ILE A CA 1
ATOM 722 C C . ILE A 1 95 ? 7.964 -6.930 6.865 1.00 65.19 95 ILE A C 1
ATOM 724 O O . ILE A 1 95 ? 8.405 -8.074 6.954 1.00 65.19 95 ILE A O 1
ATOM 728 N N . SER A 1 96 ? 7.631 -6.182 7.910 1.00 70.94 96 SER A N 1
ATOM 729 C CA . SER A 1 96 ? 7.442 -6.690 9.261 1.00 70.94 96 SER A CA 1
ATOM 730 C C . SER A 1 96 ? 5.986 -6.462 9.632 1.00 70.94 96 SER A C 1
ATOM 732 O O . SER A 1 96 ? 5.543 -5.317 9.671 1.00 70.94 96 SER A O 1
ATOM 734 N N . ASP A 1 97 ? 5.249 -7.535 9.869 1.00 64.12 97 ASP A N 1
ATOM 735 C CA . ASP A 1 97 ? 3.808 -7.479 10.081 1.00 64.12 97 ASP A CA 1
ATOM 736 C C . ASP A 1 97 ? 3.429 -8.186 11.384 1.00 64.12 97 ASP A C 1
ATOM 738 O O . ASP A 1 97 ? 3.923 -9.284 11.659 1.00 64.12 97 ASP A O 1
ATOM 742 N N . GLN A 1 98 ? 2.589 -7.544 12.196 1.00 67.81 98 GLN A N 1
ATOM 743 C CA . GLN A 1 98 ? 1.984 -8.132 13.390 1.00 67.81 98 GLN A CA 1
ATOM 744 C C . GLN A 1 98 ? 0.468 -7.937 13.340 1.00 67.81 98 GLN A C 1
ATOM 746 O O . GLN A 1 98 ? 0.002 -6.799 13.409 1.00 67.81 98 GLN A O 1
ATOM 751 N N . ARG A 1 99 ? -0.316 -9.017 13.206 1.00 68.12 99 ARG A N 1
ATOM 752 C CA . ARG A 1 99 ? -1.777 -8.889 13.049 1.00 68.12 99 ARG A CA 1
ATOM 753 C C . ARG A 1 99 ? -2.628 -9.872 13.831 1.00 68.12 99 ARG A C 1
ATOM 755 O O . ARG A 1 99 ? -2.323 -11.057 13.891 1.00 68.12 99 ARG A O 1
ATOM 762 N N . GLU A 1 100 ? -3.795 -9.406 14.245 1.00 71.69 100 GLU A N 1
ATOM 763 C CA . GLU A 1 100 ? -4.942 -10.225 14.640 1.00 71.69 100 GLU A CA 1
ATOM 764 C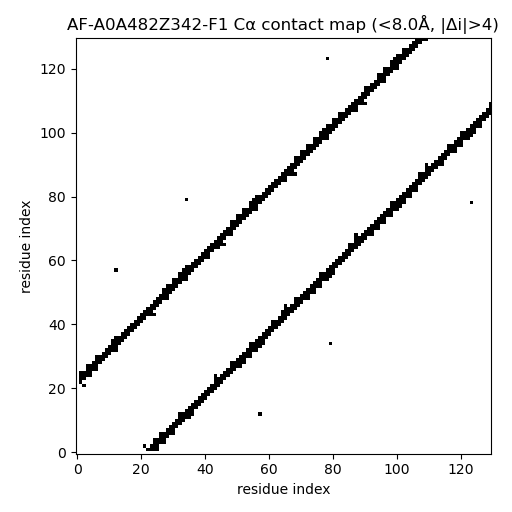 C . GLU A 1 100 ? -5.903 -10.372 13.434 1.00 71.69 100 GLU A C 1
ATOM 766 O O . GLU A 1 100 ? -7.019 -9.860 13.406 1.00 71.69 100 GLU A O 1
ATOM 771 N N . GLY A 1 101 ? -5.430 -10.992 12.341 1.00 68.50 101 GLY A N 1
ATOM 772 C CA . GLY A 1 101 ? -6.235 -11.262 11.137 1.00 68.50 101 GLY A CA 1
ATOM 773 C C . GLY A 1 101 ? -6.117 -10.261 9.969 1.00 68.50 101 GLY A C 1
ATOM 774 O O . GLY A 1 101 ? -5.207 -9.436 9.892 1.00 68.50 101 GLY A O 1
ATOM 775 N N . GLY A 1 102 ? -7.035 -10.365 8.995 1.00 71.31 102 GLY A N 1
ATOM 776 C CA . GLY A 1 102 ? -7.089 -9.518 7.788 1.00 71.31 102 GLY A CA 1
ATOM 777 C C . GLY A 1 102 ? -6.657 -10.202 6.481 1.00 71.31 102 GLY A C 1
ATOM 778 O O . GLY A 1 102 ? -6.350 -11.393 6.449 1.00 71.31 102 GLY A O 1
ATOM 779 N N . VAL A 1 103 ? -6.672 -9.453 5.373 1.00 74.75 103 VAL A N 1
ATOM 780 C CA . VAL A 1 103 ? -6.339 -9.946 4.023 1.00 74.75 103 VAL A CA 1
ATOM 781 C C . VAL A 1 103 ? -5.223 -9.107 3.409 1.00 74.75 103 VAL A C 1
ATOM 783 O O . VAL A 1 103 ? -5.339 -7.886 3.32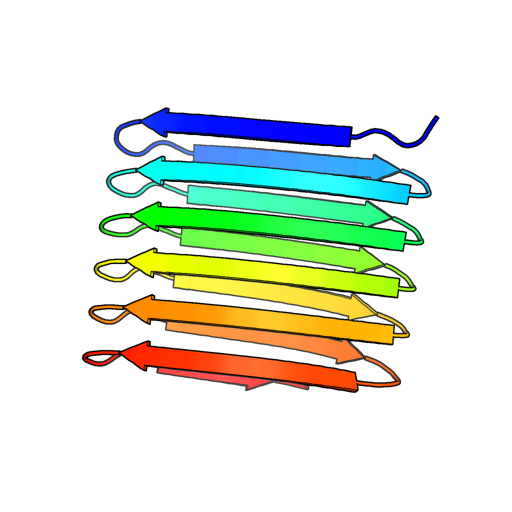1 1.00 74.75 103 VAL A O 1
ATOM 786 N N . TYR A 1 104 ? -4.168 -9.760 2.931 1.00 72.94 104 TYR A N 1
ATOM 787 C CA . TYR A 1 104 ? -3.063 -9.138 2.210 1.00 72.94 104 TYR A CA 1
ATOM 788 C C . TYR A 1 104 ? -2.980 -9.705 0.794 1.00 72.94 104 TYR A C 1
ATOM 790 O O . TYR A 1 104 ? -2.672 -10.879 0.607 1.00 72.94 104 TYR A O 1
ATOM 798 N N . ASN A 1 105 ? -3.229 -8.866 -0.206 1.00 76.88 105 ASN A N 1
ATOM 799 C CA . ASN A 1 105 ? -3.110 -9.206 -1.615 1.0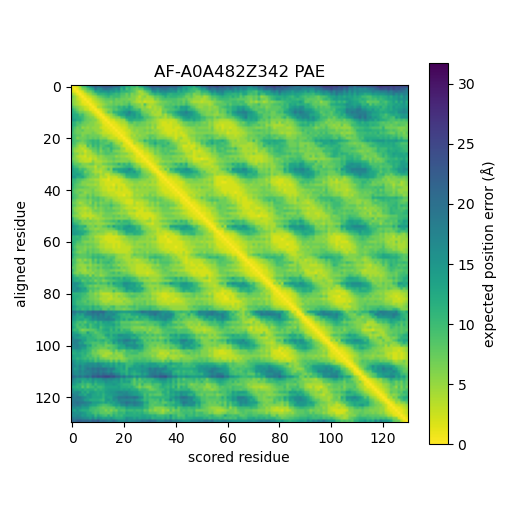0 76.88 105 ASN A CA 1
ATOM 800 C C . ASN A 1 105 ? -1.928 -8.451 -2.225 1.00 76.88 105 ASN A C 1
ATOM 802 O O . ASN A 1 105 ? -1.903 -7.218 -2.271 1.00 76.88 105 ASN A O 1
ATOM 806 N N . LEU A 1 106 ? -0.960 -9.203 -2.732 1.00 74.12 106 LEU A N 1
ATOM 807 C CA . LEU A 1 106 ? 0.174 -8.694 -3.483 1.00 74.12 106 LEU A CA 1
ATOM 808 C C . LEU A 1 106 ? 0.044 -9.116 -4.946 1.00 74.12 106 LEU A C 1
ATOM 810 O O . LEU A 1 106 ? 0.010 -10.304 -5.245 1.00 74.12 106 LEU A O 1
ATOM 814 N N . GLY A 1 107 ? 0.001 -8.148 -5.853 1.00 72.69 107 GLY A N 1
ATOM 815 C CA . GLY A 1 107 ? -0.015 -8.370 -7.295 1.00 72.69 107 GLY A CA 1
ATOM 816 C C . GLY A 1 107 ? 1.064 -7.555 -8.001 1.00 72.69 107 GLY A C 1
ATOM 817 O O . GLY A 1 107 ? 1.384 -6.433 -7.592 1.00 72.69 107 GLY A O 1
ATOM 818 N N . GLY A 1 108 ? 1.629 -8.081 -9.083 1.00 68.75 108 GLY A N 1
ATOM 819 C CA . GLY A 1 108 ? 2.467 -7.272 -9.962 1.00 68.75 108 GLY A CA 1
ATOM 820 C C . GLY A 1 108 ? 3.470 -8.043 -10.800 1.00 68.75 108 GLY A C 1
ATOM 821 O O . GLY A 1 108 ? 4.017 -9.042 -10.352 1.00 68.75 108 GLY A O 1
ATOM 822 N N . VAL A 1 109 ? 3.777 -7.498 -11.977 1.00 60.78 109 VAL A N 1
ATOM 823 C CA . VAL A 1 109 ? 4.786 -8.040 -12.892 1.00 60.78 109 VAL A CA 1
ATOM 824 C C . VAL A 1 109 ? 6.136 -7.386 -12.580 1.00 60.78 109 VAL A C 1
ATOM 826 O O . VAL A 1 109 ? 6.252 -6.155 -12.618 1.00 60.78 109 VAL A O 1
ATOM 829 N N . ALA A 1 110 ? 7.150 -8.191 -12.235 1.00 61.38 110 ALA A N 1
ATOM 830 C CA . ALA A 1 110 ? 8.501 -7.719 -11.911 1.00 61.38 110 ALA A CA 1
ATOM 831 C C . ALA A 1 110 ? 9.618 -8.591 -12.515 1.00 61.38 110 ALA A C 1
ATOM 833 O O . ALA A 1 110 ? 9.545 -9.815 -12.474 1.00 61.38 110 ALA A O 1
ATOM 834 N N . SER A 1 111 ? 10.700 -7.965 -12.999 1.00 57.72 111 SER A N 1
ATOM 835 C CA . SER A 1 111 ? 11.894 -8.636 -13.547 1.00 57.72 111 SER A CA 1
ATOM 836 C C . SER A 1 111 ? 13.119 -8.473 -12.630 1.00 57.72 111 SER A C 1
ATOM 838 O O . SER A 1 111 ? 14.022 -7.679 -12.889 1.00 57.72 111 SER A O 1
ATOM 840 N N . GLY A 1 112 ? 13.182 -9.261 -11.556 1.00 57.31 112 GLY A N 1
ATOM 841 C CA . GLY A 1 112 ? 14.278 -9.247 -10.579 1.00 57.31 112 GLY A CA 1
ATOM 842 C C . GLY A 1 112 ? 13.779 -8.860 -9.188 1.00 57.31 112 GLY A C 1
ATOM 843 O O . GLY A 1 112 ? 13.282 -7.751 -8.959 1.00 57.31 112 GLY A O 1
ATOM 844 N N . TYR A 1 113 ? 13.887 -9.812 -8.260 1.00 62.31 113 TYR A N 1
ATOM 845 C CA . TYR A 1 113 ? 13.109 -9.821 -7.026 1.00 62.31 113 TYR A CA 1
ATOM 846 C C . TYR A 1 113 ? 13.964 -10.121 -5.794 1.00 62.31 113 TYR A C 1
ATOM 848 O O . TYR A 1 113 ? 14.709 -11.097 -5.768 1.00 62.31 113 TYR A O 1
ATOM 856 N N . GLY A 1 114 ? 13.825 -9.299 -4.753 1.00 62.72 114 GLY A N 1
ATOM 857 C CA . GLY A 1 114 ? 14.314 -9.606 -3.410 1.00 62.72 114 GLY A CA 1
ATOM 858 C C . GLY A 1 114 ? 13.288 -9.183 -2.367 1.00 62.72 114 GLY A C 1
ATOM 859 O O . GLY A 1 114 ? 13.063 -7.988 -2.175 1.00 62.72 114 GLY A O 1
ATOM 860 N N . MET A 1 115 ? 12.661 -10.143 -1.692 1.00 65.81 115 MET A N 1
ATOM 861 C CA . MET A 1 115 ? 11.667 -9.876 -0.654 1.00 65.81 115 MET A CA 1
ATOM 862 C C . MET A 1 115 ? 12.037 -10.591 0.640 1.00 65.81 115 MET A C 1
ATOM 864 O O . MET A 1 115 ? 12.376 -11.769 0.619 1.00 65.81 115 MET A O 1
ATOM 868 N N . SER A 1 116 ? 11.937 -9.865 1.749 1.00 70.44 116 SER A N 1
ATOM 869 C CA . SER A 1 116 ? 11.979 -10.399 3.106 1.00 70.44 116 SER A CA 1
ATOM 870 C C . SER A 1 116 ? 10.654 -10.071 3.781 1.00 70.44 116 SER A C 1
ATOM 872 O O . SER A 1 116 ? 10.244 -8.909 3.784 1.00 70.44 116 SER A O 1
ATOM 874 N N . ILE A 1 117 ? 9.983 -11.083 4.323 1.00 62.94 117 ILE A N 1
ATOM 875 C CA . ILE A 1 117 ? 8.760 -10.923 5.113 1.00 62.94 117 ILE A CA 1
ATOM 876 C C . ILE A 1 117 ? 9.000 -11.584 6.467 1.00 62.94 117 ILE A C 1
ATOM 878 O O . ILE A 1 117 ? 9.350 -12.761 6.518 1.00 62.94 117 ILE A O 1
ATOM 882 N N . SER A 1 118 ? 8.778 -10.827 7.533 1.00 67.94 118 SER A N 1
ATOM 883 C CA . SER A 1 118 ? 8.607 -11.330 8.891 1.00 67.94 118 SER A CA 1
ATOM 884 C C . SER A 1 118 ? 7.161 -11.073 9.290 1.00 67.94 118 SER A C 1
ATOM 886 O O . SER A 1 118 ? 6.723 -9.928 9.269 1.00 67.94 118 SER A O 1
ATOM 888 N N . ASP A 1 119 ? 6.416 -12.126 9.611 1.00 61.72 119 ASP A N 1
ATOM 889 C CA . ASP A 1 119 ? 4.975 -12.042 9.841 1.00 61.72 119 ASP A CA 1
ATOM 890 C C . ASP A 1 119 ? 4.596 -12.830 11.096 1.00 61.72 119 ASP A C 1
ATOM 892 O O . ASP A 1 119 ? 4.893 -14.025 11.192 1.00 61.72 119 ASP A O 1
ATOM 896 N N . GLN A 1 120 ? 3.983 -12.156 12.065 1.00 66.12 120 GLN A N 1
ATOM 897 C CA . GLN A 1 120 ? 3.430 -12.758 13.273 1.00 66.12 120 GLN A CA 1
ATOM 898 C C . GLN A 1 120 ? 1.935 -12.477 13.307 1.00 66.12 120 GLN A C 1
ATOM 900 O O . GLN A 1 120 ? 1.518 -11.328 13.427 1.00 66.12 120 GLN A O 1
ATOM 905 N N . ARG A 1 121 ? 1.120 -13.524 13.190 1.00 66.38 121 ARG A N 1
ATOM 906 C CA . ARG A 1 121 ? -0.317 -13.344 13.009 1.00 66.38 121 ARG A CA 1
ATOM 907 C C . ARG A 1 121 ? -1.166 -14.382 13.716 1.00 66.38 121 ARG A C 1
ATOM 909 O O . ARG A 1 121 ? -0.866 -15.574 13.664 1.00 66.38 121 ARG A O 1
ATOM 916 N N . GLU A 1 122 ? -2.260 -13.912 14.296 1.00 69.94 122 GLU A N 1
ATOM 917 C CA . GLU A 1 122 ? -3.356 -14.715 14.831 1.00 69.94 122 GLU A CA 1
ATOM 918 C C . GLU A 1 122 ? -4.480 -14.760 13.775 1.00 69.94 122 GLU A C 1
ATOM 920 O O . GLU A 1 122 ? -5.508 -14.100 13.870 1.00 69.94 122 GLU A O 1
ATOM 925 N N . GLY A 1 123 ? -4.229 -15.483 12.672 1.00 64.38 123 GLY A N 1
ATOM 926 C CA . GLY A 1 123 ? -5.167 -15.643 11.545 1.00 64.38 123 GLY A CA 1
ATOM 927 C C . GLY A 1 123 ? -4.965 -14.684 10.356 1.00 64.38 123 GLY A C 1
ATOM 928 O O . GLY A 1 123 ? -4.043 -13.872 10.330 1.00 64.38 123 GLY A O 1
ATOM 929 N N . GLY A 1 124 ? -5.818 -14.806 9.327 1.00 69.00 124 GLY A N 1
ATOM 930 C CA . GLY A 1 124 ? -5.796 -13.974 8.108 1.00 69.00 124 GLY A CA 1
ATOM 931 C C . GLY A 1 124 ? -5.383 -14.702 6.818 1.00 69.00 124 GLY A C 1
ATOM 932 O O . GLY A 1 124 ? -5.040 -15.883 6.828 1.00 69.00 124 GLY A O 1
ATOM 933 N N . VAL A 1 125 ? -5.445 -13.994 5.684 1.00 73.00 125 VAL A N 1
ATOM 934 C CA . VAL A 1 125 ? -5.183 -14.534 4.33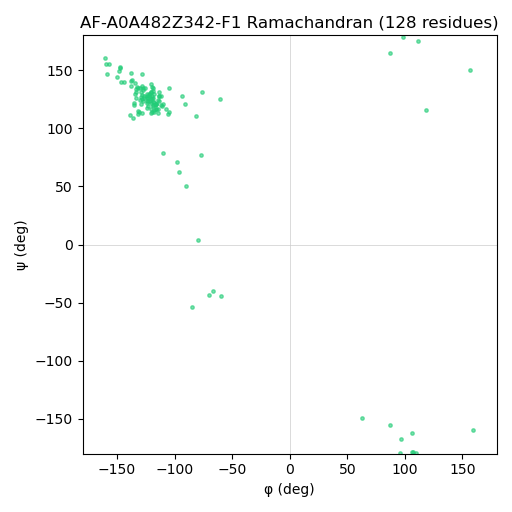5 1.00 73.00 125 VAL A CA 1
ATOM 935 C C . VAL A 1 125 ? -4.086 -13.731 3.640 1.00 73.00 125 VAL A C 1
ATOM 937 O O . VAL A 1 125 ? -4.181 -12.510 3.539 1.00 73.00 125 VAL A O 1
ATOM 940 N N . TYR A 1 126 ? -3.073 -14.417 3.107 1.00 72.94 126 TYR A N 1
ATOM 941 C CA . TYR A 1 126 ? -2.040 -13.833 2.250 1.00 72.94 126 TYR A CA 1
ATOM 942 C C . TYR A 1 126 ? -2.140 -14.419 0.840 1.00 72.94 126 TYR A C 1
ATOM 944 O O . TYR A 1 126 ? -1.919 -15.615 0.649 1.00 72.94 126 TYR A O 1
ATOM 952 N N . ASN A 1 127 ? -2.431 -13.573 -0.146 1.00 77.00 127 ASN A N 1
ATOM 953 C CA . ASN A 1 127 ? -2.438 -13.929 -1.559 1.00 77.00 127 ASN A CA 1
ATOM 954 C C . ASN A 1 127 ? -1.310 -13.186 -2.277 1.00 77.00 127 ASN A C 1
ATOM 956 O O . ASN A 1 127 ? -1.182 -11.967 -2.161 1.00 77.00 127 ASN A O 1
ATOM 960 N N . SER A 1 128 ? -0.518 -13.909 -3.064 1.00 72.88 128 SER A N 1
ATOM 961 C CA . SER A 1 128 ? 0.518 -13.326 -3.915 1.00 72.88 128 SER A CA 1
ATOM 962 C C . SER A 1 128 ? 0.375 -13.858 -5.334 1.00 72.88 128 SER A C 1
ATOM 964 O O . SER A 1 128 ? 0.479 -15.063 -5.548 1.00 72.88 128 SER A O 1
ATOM 966 N N . ALA A 1 129 ? 0.175 -12.957 -6.291 1.00 66.25 129 ALA A N 1
ATOM 967 C CA . ALA A 1 129 ? 0.183 -13.243 -7.719 1.00 66.25 129 ALA A CA 1
ATOM 968 C C . ALA A 1 129 ? 1.373 -12.515 -8.362 1.00 66.25 129 ALA A C 1
ATOM 970 O O . ALA A 1 129 ? 1.436 -11.282 -8.359 1.00 66.25 129 ALA A O 1
ATOM 971 N N . THR A 1 130 ? 2.333 -13.297 -8.852 1.00 56.94 130 THR A N 1
ATOM 972 C CA . THR A 1 130 ? 3.522 -12.840 -9.592 1.00 56.94 130 THR A CA 1
ATOM 973 C C . THR A 1 130 ? 3.326 -12.991 -11.085 1.00 56.94 130 THR A C 1
ATOM 975 O O . THR A 1 130 ? 2.839 -14.079 -11.468 1.00 56.94 130 THR A O 1
#

Mean predicted aligned error: 8.11 Å

Radius of gyration: 14.05 Å; Cα contacts (8 Å, |Δi|>4): 381; chains: 1; bounding box: 28×34×28 Å

Secondary structure (DSSP, 8-state):
---EEEEEEEEES-EEEEEEEEEEEEEEEEEEEES-EEEEEEEEEEEEEEEEEEES--EEEEEEEEEEEEEEEEEEES--EEEEEEEEEEEEEEEEEEESS-EEEEE--BSSEEEEEEEEESS-EEEEE-

pLDDT: mean 71.79, std 6.25, range [47.38, 82.12]

Sequence (130 aa):
MSPKLSISDQREGGVYNTKMSATVVASSISDQREGGVYNSIIVAEVSRFSISDQREGGVYNTFTISNKVIISISDQREGGVYNVTSERTLRRSSISDQREGGVYNLGGVASGYGMSISDQREGGVYNSAT

Foldseek 3Di:
DEDEAEDEDEDEEEEEEEEDEDQEYHYEYEYEYAEYEYEYEYEYQEYEYDYEYEYQEYEYEYEYEYAEYEYEYEYAYAEYEYAYEYEYAEDEYEYEEEYAEYEYEAYYDYNYDHYHYHYHYNYYYYHYDD

Solvent-accessible surface area (backbone atoms only — not comparable to full-atom values): 6209 Å² total; per-residue (Å²): 134,71,59,71,50,74,48,76,51,77,45,81,37,59,80,46,79,46,77,48,78,43,68,43,40,40,39,41,40,41,41,41,25,60,29,31,38,40,40,37,42,40,42,25,50,34,35,38,42,40,38,40,41,40,26,61,27,32,38,37,41,39,42,37,44,27,50,32,38,40,40,38,39,40,40,41,26,54,27,34,39,39,40,40,39,35,50,35,41,35,44,38,38,40,38,40,40,39,28,52,28,35,38,41,40,41,40,38,55,67,66,54,83,48,78,48,78,47,78,50,63,64,62,62,48,81,45,78,50,112